Protein AF-A0A4U0PAS7-F1 (afdb_monomer_lite)

Sequence (75 aa):
MNSNTKFRQKSPTQRFLSILGLFMFLVYFTLGLLIIFWDKFPLEIDTRYRNMFGILLIVYSFMRFIRLFQKNFTH

pLDDT: mean 75.07, std 13.71, range [41.75, 91.56]

Organism: NCBI:txid2571155

Foldseek 3Di:
DDDPPPPPPVDVVLVVVLVVLVVVLVVLLVVLVCQLPVPDDPDPDPNVVSNVVSVCSNVVSVVSNVVSVVVSPPD

Structure (mmCIF, N/CA/C/O backbone):
data_AF-A0A4U0PAS7-F1
#
_entry.id   AF-A0A4U0PAS7-F1
#
loop_
_atom_site.group_PDB
_atom_site.id
_atom_site.type_symbol
_atom_site.label_atom_id
_atom_site.label_alt_id
_atom_site.label_comp_id
_atom_site.label_asym_id
_atom_site.label_entity_id
_atom_site.label_seq_id
_atom_site.pdbx_PDB_ins_code
_atom_site.Cartn_x
_atom_site.Cartn_y
_atom_site.Cartn_z
_atom_site.occupancy
_atom_site.B_iso_or_equiv
_atom_site.auth_seq_id
_atom_site.auth_comp_id
_atom_site.auth_asym_id
_atom_site.auth_atom_id
_atom_site.pdbx_PDB_model_num
ATOM 1 N N . MET A 1 1 ? -30.491 -2.948 42.673 1.00 41.75 1 MET A N 1
ATOM 2 C CA . MET A 1 1 ? -29.299 -3.757 42.330 1.00 41.75 1 MET A CA 1
ATOM 3 C C . MET A 1 1 ? -28.763 -3.284 40.981 1.00 41.75 1 MET A C 1
ATOM 5 O O . MET A 1 1 ? -29.533 -3.212 40.036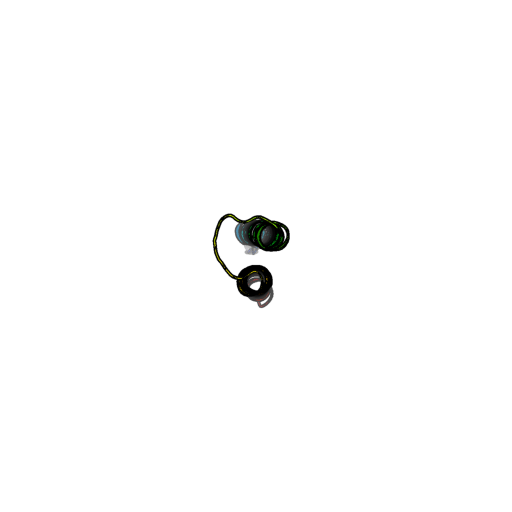 1.00 41.75 1 MET A O 1
ATOM 9 N N . ASN A 1 2 ? -27.491 -2.885 40.924 1.00 48.56 2 ASN A N 1
ATOM 10 C CA . ASN A 1 2 ? -26.841 -2.188 39.808 1.00 48.56 2 ASN A CA 1
ATOM 11 C C . ASN A 1 2 ? -26.572 -3.119 38.604 1.00 48.56 2 ASN A C 1
ATOM 13 O O . ASN A 1 2 ? -25.759 -4.042 38.697 1.00 48.56 2 ASN A O 1
ATOM 17 N N . SER A 1 3 ? -27.241 -2.877 37.474 1.00 52.91 3 SER A N 1
ATOM 18 C CA . SER A 1 3 ? -26.971 -3.544 36.200 1.00 52.91 3 SER A CA 1
ATOM 19 C C . SER A 1 3 ? -25.717 -2.942 35.567 1.00 52.91 3 SER A C 1
ATOM 21 O O . SER A 1 3 ? -25.776 -1.928 34.876 1.00 52.91 3 SER A O 1
ATOM 23 N N . ASN A 1 4 ? -24.579 -3.589 35.815 1.00 57.16 4 ASN A N 1
ATOM 24 C CA . ASN A 1 4 ? -23.300 -3.331 35.162 1.00 57.16 4 ASN A CA 1
ATOM 25 C C . ASN A 1 4 ? -23.417 -3.558 33.646 1.00 57.16 4 ASN A C 1
ATOM 27 O O . ASN A 1 4 ? -23.038 -4.607 33.122 1.00 57.16 4 ASN A O 1
ATOM 31 N N . THR A 1 5 ? -23.919 -2.564 32.919 1.00 55.03 5 THR A N 1
ATOM 32 C CA . THR A 1 5 ? -23.792 -2.488 31.469 1.00 55.03 5 THR A CA 1
ATOM 33 C C . THR A 1 5 ? -22.330 -2.199 31.165 1.00 55.03 5 THR A C 1
ATOM 35 O O . THR A 1 5 ? -21.922 -1.049 30.992 1.00 55.03 5 THR A O 1
ATOM 38 N N . LYS A 1 6 ? -21.510 -3.254 31.104 1.00 52.97 6 LYS A N 1
ATOM 39 C CA . LYS A 1 6 ? -20.254 -3.203 30.362 1.00 52.97 6 LYS A CA 1
ATOM 40 C C . LYS A 1 6 ? -20.638 -3.013 28.902 1.00 52.97 6 LYS A C 1
ATOM 42 O O . LYS A 1 6 ? -20.724 -3.970 28.137 1.00 52.97 6 LYS A O 1
ATOM 47 N N . PHE A 1 7 ? -20.885 -1.763 28.524 1.00 57.47 7 PHE A N 1
ATOM 48 C CA . PHE A 1 7 ? -20.703 -1.322 27.160 1.00 57.47 7 PHE A CA 1
ATOM 49 C C . PHE A 1 7 ? -19.267 -1.708 26.828 1.00 57.47 7 PHE A C 1
ATOM 51 O O . PHE A 1 7 ? -18.319 -1.007 27.179 1.00 57.47 7 PHE A O 1
ATOM 58 N N . ARG A 1 8 ? -19.094 -2.880 26.204 1.00 55.78 8 ARG A N 1
ATOM 59 C CA . ARG A 1 8 ? -17.928 -3.172 25.383 1.00 55.78 8 ARG A CA 1
ATOM 60 C C . ARG A 1 8 ? -17.993 -2.117 24.289 1.00 55.78 8 ARG A C 1
ATOM 62 O O . ARG A 1 8 ? -18.532 -2.361 23.214 1.00 55.78 8 ARG A O 1
ATOM 69 N N . GLN A 1 9 ? -17.538 -0.905 24.598 1.00 53.44 9 GLN A N 1
ATOM 70 C CA . GLN A 1 9 ? -17.157 0.055 23.590 1.00 53.44 9 GLN A CA 1
ATOM 71 C C . GLN A 1 9 ? -16.095 -0.699 22.804 1.00 53.44 9 GLN A C 1
ATOM 73 O O . GLN A 1 9 ? -14.965 -0.846 23.268 1.00 53.44 9 GLN A O 1
ATOM 78 N N . LYS A 1 10 ? -16.493 -1.298 21.671 1.00 49.16 10 LYS A N 1
ATOM 79 C CA . LYS A 1 10 ? -15.546 -1.708 20.638 1.00 49.16 10 LYS A CA 1
ATOM 80 C C . LYS A 1 10 ? -14.653 -0.493 20.488 1.00 49.16 10 LYS A C 1
ATOM 82 O O . LYS A 1 10 ? -15.175 0.577 20.168 1.00 49.16 10 LYS A O 1
ATOM 87 N N . SER A 1 11 ? -13.391 -0.625 20.894 1.00 61.75 11 SER A N 1
ATOM 88 C CA . SER A 1 11 ? -12.543 0.540 21.105 1.00 61.75 11 SER A CA 1
ATOM 89 C C . SER A 1 11 ? -12.610 1.404 19.841 1.00 61.75 11 SER A C 1
ATOM 91 O O . SER A 1 11 ? -12.520 0.860 18.733 1.00 61.75 11 SER A O 1
ATOM 93 N N . PRO A 1 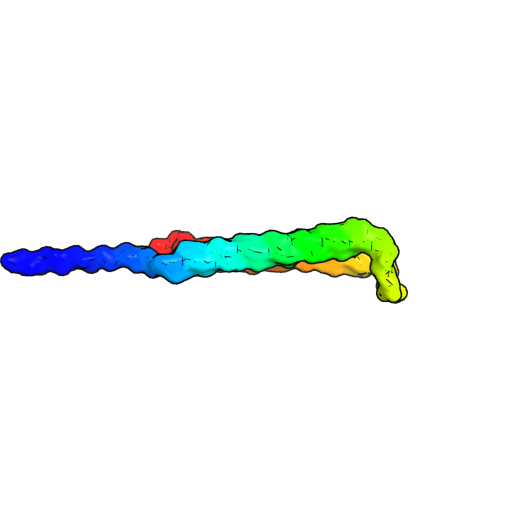12 ? -12.806 2.730 19.949 1.00 57.03 12 PRO A N 1
ATOM 94 C CA . PRO A 1 12 ? -12.734 3.625 18.790 1.00 57.03 12 PRO A CA 1
ATOM 95 C C . PRO A 1 12 ? -11.464 3.359 17.963 1.00 57.03 12 PRO A C 1
ATOM 97 O O . PRO A 1 12 ? -11.466 3.401 16.734 1.00 57.03 12 PRO A O 1
ATOM 100 N N . THR A 1 13 ? -10.406 2.953 18.663 1.00 61.47 13 THR A N 1
ATOM 101 C CA . THR A 1 13 ? -9.111 2.505 18.166 1.00 61.47 13 THR A CA 1
ATOM 102 C C . THR A 1 13 ? -9.190 1.349 17.164 1.00 61.47 13 THR A C 1
ATOM 104 O O . THR A 1 13 ? -8.460 1.378 16.182 1.00 61.47 13 THR A O 1
ATOM 107 N N . GLN A 1 14 ? -10.080 0.362 17.326 1.00 68.88 14 GLN A N 1
ATOM 108 C CA . GLN A 1 14 ? -10.214 -0.749 16.367 1.00 68.88 14 GLN A CA 1
ATOM 109 C C . GLN A 1 14 ? -10.699 -0.274 14.986 1.00 68.88 14 GLN A C 1
ATOM 111 O O . GLN A 1 14 ? -10.215 -0.728 13.944 1.00 68.88 14 GLN A O 1
ATOM 116 N N . ARG A 1 15 ? -11.636 0.684 14.974 1.00 71.88 15 ARG A N 1
ATOM 117 C CA . ARG A 1 15 ? -12.104 1.331 13.739 1.00 71.88 15 ARG A CA 1
ATOM 118 C C . ARG A 1 15 ? -11.015 2.228 13.147 1.00 71.88 15 ARG A C 1
ATOM 120 O O . ARG A 1 15 ? -10.803 2.203 11.938 1.00 71.88 15 ARG A O 1
ATOM 127 N N . PHE A 1 16 ? -10.272 2.937 13.995 1.00 78.69 16 PHE A N 1
ATOM 128 C CA . PHE A 1 16 ? -9.153 3.784 13.579 1.00 78.69 16 PHE A CA 1
ATOM 129 C C . PHE A 1 16 ? -8.009 2.984 12.936 1.00 78.69 16 PHE A C 1
ATOM 131 O O . PHE A 1 16 ? -7.513 3.360 11.877 1.00 78.69 16 PHE A O 1
ATOM 138 N N . LEU A 1 17 ? -7.641 1.833 13.512 1.00 77.31 17 LEU A N 1
ATOM 139 C CA . LEU A 1 17 ? -6.639 0.927 12.938 1.00 77.31 17 LEU A CA 1
ATOM 140 C C . LEU A 1 17 ? -7.072 0.371 11.581 1.00 77.31 17 LEU A C 1
ATOM 142 O O . LEU A 1 17 ? -6.224 0.153 10.720 1.00 77.31 17 LEU A O 1
ATOM 146 N N . SER A 1 18 ? -8.371 0.142 11.384 1.00 78.56 18 SER A N 1
ATOM 147 C CA . SER A 1 18 ? -8.891 -0.357 10.108 1.00 78.56 18 SER A CA 1
ATOM 148 C C . SER A 1 18 ? -8.758 0.693 9.003 1.00 78.56 18 SER A C 1
ATOM 150 O O . SER A 1 18 ? -8.281 0.376 7.916 1.00 78.56 18 SER A O 1
ATOM 152 N N . ILE A 1 19 ? -9.101 1.954 9.295 1.00 83.81 19 ILE A N 1
ATOM 153 C CA . ILE A 1 19 ? -8.947 3.074 8.352 1.00 83.81 19 ILE A CA 1
ATOM 154 C C . ILE A 1 19 ? -7.465 3.342 8.074 1.00 83.81 19 ILE A C 1
ATOM 156 O O . ILE A 1 19 ? -7.081 3.488 6.918 1.00 83.81 19 ILE A O 1
ATOM 160 N N . LEU A 1 20 ? -6.616 3.333 9.106 1.00 85.62 20 LEU A N 1
ATOM 161 C CA . LEU A 1 20 ? -5.168 3.483 8.947 1.00 85.62 20 LEU A CA 1
ATOM 162 C C . LEU A 1 20 ? -4.561 2.330 8.132 1.00 85.62 20 LEU A C 1
ATOM 164 O O . LEU A 1 20 ? -3.710 2.561 7.280 1.00 85.62 20 LEU A O 1
ATOM 168 N N . GLY A 1 21 ? -5.018 1.095 8.354 1.00 83.81 21 GLY A N 1
ATOM 169 C CA . GLY A 1 21 ? -4.605 -0.080 7.587 1.00 83.81 21 GLY A CA 1
ATOM 170 C C . GLY A 1 21 ? -5.019 -0.002 6.118 1.00 83.81 21 GLY A C 1
ATOM 171 O O . GLY A 1 21 ? -4.213 -0.322 5.247 1.00 83.81 21 GLY A O 1
ATOM 172 N N . LEU A 1 22 ? -6.236 0.477 5.836 1.00 84.56 22 LEU A N 1
ATOM 173 C CA . LEU A 1 22 ? -6.718 0.715 4.475 1.00 84.56 22 LEU A CA 1
ATOM 174 C C . LEU A 1 22 ? -5.956 1.857 3.793 1.00 84.56 22 LEU A C 1
ATOM 176 O O . LEU A 1 22 ? -5.573 1.732 2.636 1.00 84.56 22 LEU A O 1
ATOM 180 N N . PHE A 1 23 ? -5.693 2.946 4.514 1.00 89.81 23 PHE A N 1
ATOM 181 C CA . PHE A 1 23 ? -4.901 4.065 4.012 1.00 89.81 23 PHE A CA 1
ATOM 182 C C . PHE A 1 23 ? -3.474 3.624 3.677 1.00 89.81 23 PHE A C 1
ATOM 184 O O . PHE A 1 23 ? -2.995 3.874 2.575 1.00 89.81 23 PHE A O 1
ATOM 191 N N . MET A 1 24 ? -2.816 2.891 4.583 1.00 84.19 24 MET A N 1
ATOM 192 C CA . MET A 1 24 ? -1.492 2.325 4.323 1.00 84.19 24 MET A CA 1
ATOM 193 C C . MET A 1 24 ? -1.512 1.372 3.131 1.00 84.19 24 MET A C 1
ATOM 195 O O . MET A 1 24 ? -0.624 1.448 2.288 1.00 84.19 24 MET A O 1
ATOM 199 N N . PHE A 1 25 ? -2.528 0.512 3.025 1.00 88.06 25 PHE A N 1
ATOM 200 C CA . PHE A 1 25 ? -2.716 -0.341 1.856 1.00 88.06 25 PHE A CA 1
ATOM 201 C C . PHE A 1 25 ? -2.793 0.486 0.568 1.00 88.06 25 PHE A C 1
ATOM 203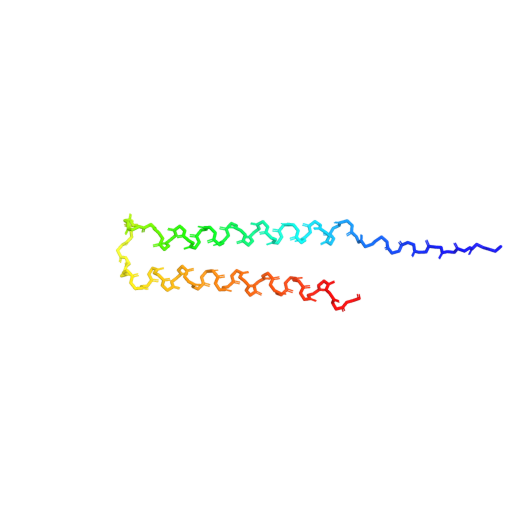 O O . PHE A 1 25 ? -2.076 0.180 -0.379 1.00 88.06 25 PHE A O 1
ATOM 210 N N . LEU A 1 26 ? -3.594 1.554 0.548 1.00 90.75 26 LEU A N 1
ATOM 211 C CA . LEU A 1 26 ? -3.750 2.423 -0.616 1.00 90.75 26 LEU A CA 1
ATOM 212 C C . LEU A 1 26 ? -2.429 3.098 -1.006 1.00 90.75 26 LEU A C 1
ATOM 214 O O . LEU A 1 26 ? -2.109 3.160 -2.190 1.00 90.75 26 LEU A O 1
ATOM 218 N N . VAL A 1 27 ? -1.640 3.544 -0.024 1.00 90.44 27 VAL A N 1
ATOM 219 C CA . VAL A 1 27 ? -0.302 4.118 -0.244 1.00 90.44 27 VAL A CA 1
ATOM 220 C C . VAL A 1 27 ? 0.653 3.091 -0.858 1.00 90.44 27 VAL A C 1
ATOM 222 O O . VAL A 1 27 ? 1.264 3.377 -1.882 1.00 90.44 27 VAL A O 1
ATOM 225 N N . TYR A 1 28 ? 0.773 1.880 -0.303 1.00 86.25 28 TYR A N 1
ATOM 226 C CA . TYR A 1 28 ? 1.651 0.860 -0.893 1.00 86.25 28 TYR A CA 1
ATOM 227 C C . TYR A 1 28 ? 1.136 0.343 -2.245 1.00 86.25 28 TYR A C 1
ATOM 229 O O . TYR A 1 28 ? 1.935 0.031 -3.127 1.00 86.25 28 TYR A O 1
ATOM 237 N N . PHE A 1 29 ? -0.184 0.276 -2.429 1.00 88.75 29 PHE A N 1
ATOM 238 C CA . PHE A 1 29 ? -0.811 -0.123 -3.685 1.00 88.75 29 PHE A CA 1
ATOM 239 C C . PHE A 1 29 ? -0.521 0.893 -4.787 1.00 88.75 29 PHE A C 1
ATOM 241 O O . PHE A 1 29 ? -0.015 0.523 -5.842 1.00 88.75 29 PHE A O 1
ATOM 248 N N . THR A 1 30 ? -0.775 2.178 -4.524 1.00 90.69 30 THR A N 1
ATOM 249 C CA . THR A 1 30 ? -0.464 3.266 -5.464 1.00 90.69 30 THR A CA 1
ATOM 250 C C . THR A 1 30 ? 1.029 3.378 -5.730 1.00 90.69 30 THR A C 1
ATOM 252 O O . THR A 1 30 ? 1.398 3.596 -6.877 1.00 90.69 30 THR A O 1
ATOM 255 N N . LEU A 1 31 ? 1.889 3.151 -4.733 1.00 89.31 31 L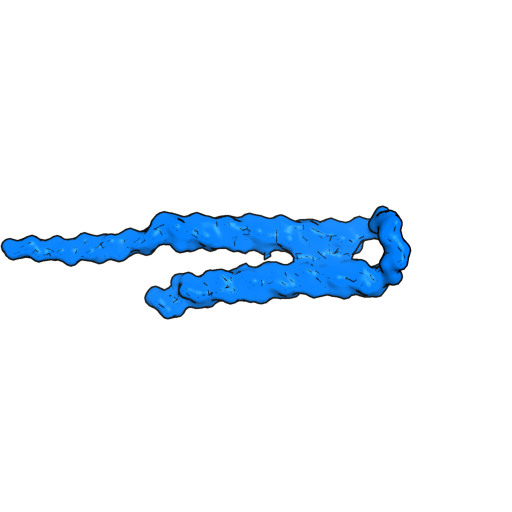EU A N 1
ATOM 256 C CA . LEU A 1 31 ? 3.339 3.128 -4.922 1.00 89.31 31 LEU A CA 1
ATOM 257 C C . LEU A 1 31 ? 3.787 1.961 -5.817 1.00 89.31 31 LEU A C 1
ATOM 259 O O . LEU A 1 31 ? 4.592 2.161 -6.719 1.00 89.31 31 LEU A O 1
ATOM 263 N N . GLY A 1 32 ? 3.239 0.759 -5.616 1.00 87.50 32 GLY A N 1
ATOM 264 C CA . GLY A 1 32 ? 3.498 -0.394 -6.483 1.00 87.50 32 GLY A CA 1
ATOM 265 C C . GLY A 1 32 ? 2.990 -0.177 -7.910 1.00 87.50 32 GLY A C 1
ATOM 266 O O . GLY A 1 32 ? 3.698 -0.486 -8.867 1.00 87.50 32 GLY A O 1
ATOM 267 N N . LEU A 1 33 ? 1.803 0.423 -8.056 1.00 88.69 33 LEU A N 1
ATOM 268 C CA . LEU A 1 33 ? 1.248 0.804 -9.354 1.00 88.69 33 LEU A CA 1
ATOM 269 C C . LEU A 1 33 ? 2.131 1.844 -10.045 1.00 88.69 33 LEU A C 1
ATOM 271 O O . LEU A 1 33 ? 2.436 1.676 -11.218 1.00 88.69 33 LEU A O 1
ATOM 275 N N . LEU A 1 34 ? 2.583 2.866 -9.307 1.00 88.56 34 LEU A N 1
ATOM 276 C CA . LEU A 1 34 ? 3.541 3.864 -9.774 1.00 88.56 34 LEU A CA 1
ATOM 277 C C . LEU A 1 34 ? 4.813 3.187 -10.261 1.00 88.56 34 LEU A C 1
ATOM 279 O O . LEU A 1 34 ? 5.203 3.439 -11.383 1.00 88.56 34 LEU A O 1
ATOM 283 N N . ILE A 1 35 ? 5.422 2.286 -9.490 1.00 83.19 35 ILE A N 1
ATOM 284 C CA . ILE A 1 35 ? 6.656 1.588 -9.892 1.00 83.19 35 ILE A CA 1
ATOM 285 C C . ILE A 1 35 ? 6.477 0.803 -11.204 1.00 83.19 35 ILE A C 1
ATOM 287 O O . ILE A 1 35 ? 7.395 0.775 -12.022 1.00 83.19 35 ILE A O 1
ATOM 291 N N . ILE A 1 36 ? 5.309 0.187 -11.418 1.00 81.50 36 ILE A N 1
ATOM 292 C CA . ILE A 1 36 ? 4.994 -0.551 -12.653 1.00 81.50 36 ILE A CA 1
ATOM 293 C C . ILE A 1 36 ? 4.719 0.411 -13.820 1.00 81.50 36 ILE A C 1
ATOM 295 O O . ILE A 1 36 ? 5.210 0.185 -14.923 1.00 81.50 36 ILE A O 1
ATOM 299 N N . PHE A 1 37 ? 3.956 1.483 -13.587 1.00 82.25 37 PHE A N 1
ATOM 300 C CA . PHE A 1 37 ? 3.609 2.488 -14.602 1.00 82.25 37 PHE A CA 1
ATOM 301 C C . PHE A 1 37 ? 4.751 3.458 -14.923 1.00 82.25 37 PHE A C 1
ATOM 303 O O . PHE A 1 37 ? 4.718 4.132 -15.952 1.00 82.25 37 PHE A O 1
ATOM 310 N N . TRP A 1 38 ? 5.754 3.565 -14.056 1.00 77.12 38 TRP A N 1
ATOM 311 C CA . TRP A 1 38 ? 6.879 4.472 -14.230 1.00 77.12 38 TRP A CA 1
ATOM 312 C C . TRP A 1 38 ? 7.874 3.873 -15.222 1.00 77.12 38 TRP A C 1
ATOM 314 O O . TRP A 1 38 ? 8.851 3.218 -14.861 1.00 77.12 38 TRP A O 1
ATOM 324 N N . ASP A 1 39 ? 7.607 4.119 -16.502 1.00 63.44 39 ASP A N 1
ATOM 325 C CA . ASP A 1 39 ? 8.326 3.533 -17.634 1.00 63.44 39 ASP A CA 1
ATOM 326 C C . ASP A 1 39 ? 9.837 3.862 -17.604 1.00 63.44 39 ASP A C 1
ATOM 328 O O . ASP A 1 39 ? 10.697 2.980 -17.697 1.00 63.44 39 ASP A O 1
ATOM 332 N N . LYS A 1 40 ? 10.170 5.127 -17.306 1.00 65.25 40 LYS A N 1
ATOM 333 C CA . LYS A 1 40 ? 11.542 5.659 -17.223 1.00 65.25 40 LYS A CA 1
ATOM 334 C C . LYS A 1 40 ?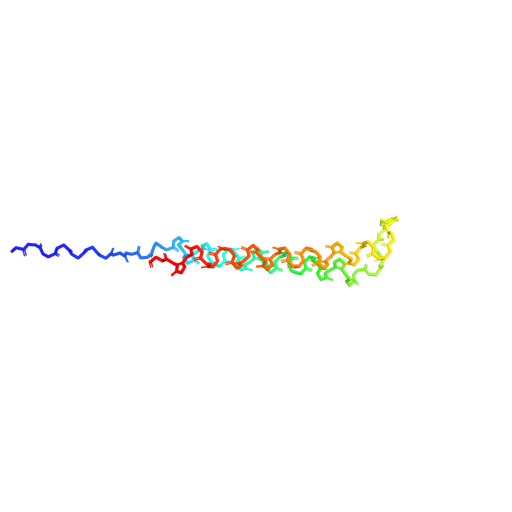 12.017 5.872 -15.784 1.00 65.25 40 LYS A C 1
ATOM 336 O O . LYS A 1 40 ? 12.289 7.001 -15.375 1.00 65.25 40 LYS A O 1
ATOM 341 N N . PHE A 1 41 ? 12.087 4.810 -14.988 1.00 65.62 41 PHE A N 1
ATOM 342 C CA . PHE A 1 41 ? 12.781 4.902 -13.704 1.00 65.62 41 PHE A CA 1
ATOM 343 C C . PHE A 1 41 ? 14.302 4.996 -13.956 1.00 65.62 41 PHE A C 1
ATOM 345 O O . PHE A 1 41 ? 14.825 4.137 -14.662 1.00 65.62 41 PHE A O 1
ATOM 352 N N . PRO A 1 42 ? 15.025 5.992 -13.411 1.00 62.50 42 PRO A N 1
ATOM 353 C CA . PRO A 1 42 ? 16.449 6.227 -13.694 1.00 62.50 42 PRO A CA 1
ATOM 354 C C . PRO A 1 42 ? 17.407 5.231 -13.010 1.00 62.50 42 PRO A C 1
ATOM 356 O O . PRO A 1 42 ? 18.597 5.501 -12.895 1.00 62.50 42 PRO A O 1
ATOM 359 N N . LEU A 1 43 ? 16.902 4.096 -12.524 1.00 66.44 43 LEU A N 1
ATOM 360 C CA . LEU A 1 43 ? 17.725 3.028 -11.963 1.00 66.44 43 LEU A CA 1
ATOM 361 C C . LEU A 1 43 ? 17.957 1.980 -13.055 1.00 66.44 43 LEU A C 1
ATOM 363 O O . LEU A 1 43 ? 16.986 1.500 -13.639 1.00 66.44 43 LEU A O 1
ATOM 367 N N . GLU A 1 44 ? 19.218 1.610 -13.301 1.00 68.81 44 GLU A N 1
ATOM 368 C CA . GLU A 1 44 ? 19.657 0.537 -14.217 1.00 68.81 44 GLU A CA 1
ATOM 369 C C . GLU A 1 44 ? 19.254 -0.860 -13.706 1.00 68.81 44 GLU A C 1
ATOM 371 O O . GLU A 1 44 ? 20.071 -1.756 -13.512 1.00 68.81 44 GLU A O 1
ATOM 376 N N . ILE A 1 45 ? 17.971 -1.053 -13.421 1.00 69.88 45 ILE A N 1
ATOM 377 C CA . ILE A 1 45 ? 17.409 -2.332 -13.011 1.00 69.88 45 ILE A CA 1
ATOM 378 C C . ILE A 1 45 ? 16.643 -2.877 -14.210 1.00 69.88 45 ILE A C 1
ATOM 380 O O . ILE A 1 45 ? 15.811 -2.173 -14.785 1.00 69.88 45 ILE A O 1
ATOM 384 N N . ASP A 1 46 ? 16.916 -4.133 -14.576 1.00 78.00 46 ASP A N 1
ATOM 385 C CA . ASP A 1 46 ? 16.213 -4.823 -15.660 1.00 78.00 46 ASP A CA 1
ATOM 386 C C . ASP A 1 46 ? 14.696 -4.673 -15.468 1.00 78.00 46 ASP A C 1
ATOM 388 O O . ASP A 1 46 ? 14.159 -4.869 -14.367 1.00 78.00 46 ASP A O 1
ATOM 392 N N . THR A 1 47 ? 13.993 -4.319 -16.543 1.00 74.19 47 THR A N 1
ATOM 393 C CA . THR A 1 47 ? 12.550 -4.043 -16.544 1.00 74.19 47 THR A CA 1
ATOM 394 C C . THR A 1 47 ? 11.753 -5.192 -15.920 1.00 74.19 47 THR A C 1
ATOM 396 O O . THR A 1 47 ? 10.739 -4.967 -15.253 1.00 74.19 47 THR A O 1
ATOM 399 N N . ARG A 1 48 ? 12.250 -6.431 -16.056 1.00 81.31 48 ARG A N 1
ATOM 400 C CA . ARG A 1 48 ? 11.676 -7.622 -15.416 1.00 81.31 48 ARG A CA 1
ATOM 401 C C . ARG A 1 48 ? 11.688 -7.550 -13.891 1.00 81.31 48 ARG A C 1
ATOM 403 O O . ARG A 1 48 ? 10.660 -7.814 -13.266 1.00 81.31 48 ARG A O 1
ATOM 410 N N . TYR A 1 49 ? 12.820 -7.183 -13.293 1.00 83.31 49 TYR A N 1
ATOM 411 C CA . TYR A 1 49 ? 12.947 -7.098 -11.837 1.00 83.31 49 TYR A CA 1
ATOM 412 C C . TYR A 1 49 ? 12.089 -5.970 -11.276 1.00 83.31 49 TYR A C 1
ATOM 414 O O . TYR A 1 49 ? 11.432 -6.174 -10.258 1.00 83.31 49 TYR A O 1
ATOM 422 N N . ARG A 1 50 ? 12.016 -4.822 -11.963 1.00 81.19 50 ARG A N 1
ATOM 423 C CA . ARG A 1 50 ? 11.161 -3.695 -11.554 1.00 81.19 50 ARG A CA 1
ATOM 424 C C . ARG A 1 50 ? 9.688 -4.100 -11.466 1.00 81.19 50 ARG A C 1
ATOM 426 O O . ARG A 1 50 ? 9.050 -3.867 -10.438 1.00 81.19 50 ARG A O 1
ATOM 433 N N . ASN A 1 51 ? 9.168 -4.766 -12.499 1.00 83.94 51 ASN A N 1
ATOM 434 C CA . ASN A 1 51 ? 7.782 -5.236 -12.505 1.00 83.94 51 ASN A CA 1
ATOM 435 C C . ASN A 1 51 ? 7.531 -6.303 -11.433 1.00 83.94 51 ASN A C 1
ATOM 437 O O . ASN A 1 51 ? 6.529 -6.220 -10.725 1.00 83.94 51 ASN A O 1
ATOM 441 N N . MET A 1 52 ? 8.446 -7.264 -11.252 1.00 88.38 52 MET A N 1
ATOM 442 C CA . MET A 1 52 ? 8.349 -8.243 -10.160 1.00 88.38 52 MET A CA 1
ATOM 443 C C . MET A 1 52 ? 8.312 -7.567 -8.791 1.00 88.38 52 MET A C 1
ATOM 445 O O . MET A 1 52 ? 7.505 -7.949 -7.948 1.00 88.38 52 MET A O 1
ATOM 449 N N . PHE A 1 53 ? 9.150 -6.553 -8.576 1.00 86.31 53 PHE A N 1
ATOM 450 C CA . PHE A 1 53 ? 9.210 -5.828 -7.314 1.00 86.31 53 PHE A CA 1
ATOM 451 C C . PHE A 1 53 ? 7.906 -5.073 -7.037 1.00 86.31 53 PHE A C 1
ATOM 453 O O . PHE A 1 53 ? 7.372 -5.162 -5.934 1.00 86.31 53 PHE A O 1
ATOM 460 N N . GLY A 1 54 ? 7.349 -4.398 -8.048 1.00 87.75 54 GLY A N 1
ATOM 461 C CA . GLY A 1 54 ? 6.048 -3.732 -7.949 1.00 87.75 54 GLY A CA 1
ATOM 462 C C . GLY A 1 54 ? 4.908 -4.709 -7.639 1.00 87.75 54 GLY A C 1
ATOM 463 O O . GLY A 1 54 ? 4.125 -4.471 -6.719 1.00 87.75 54 GLY A O 1
ATOM 464 N N . ILE A 1 55 ? 4.853 -5.848 -8.340 1.00 89.94 55 ILE A N 1
ATOM 465 C CA . ILE A 1 55 ? 3.849 -6.900 -8.103 1.00 89.94 55 ILE A CA 1
ATOM 466 C C . ILE A 1 55 ? 3.993 -7.477 -6.689 1.00 89.94 55 ILE A C 1
ATOM 468 O O . ILE A 1 55 ? 3.000 -7.600 -5.973 1.00 89.94 55 ILE A O 1
ATOM 472 N N . LEU A 1 56 ? 5.220 -7.784 -6.256 1.00 91.06 56 LEU A N 1
ATOM 473 C CA . LEU A 1 56 ? 5.507 -8.256 -4.899 1.00 91.06 56 LEU A CA 1
ATOM 474 C C . LEU A 1 56 ? 5.048 -7.246 -3.843 1.00 91.06 56 LEU A C 1
ATOM 476 O O . LEU A 1 56 ? 4.443 -7.647 -2.849 1.00 91.06 56 LEU A O 1
ATOM 480 N N 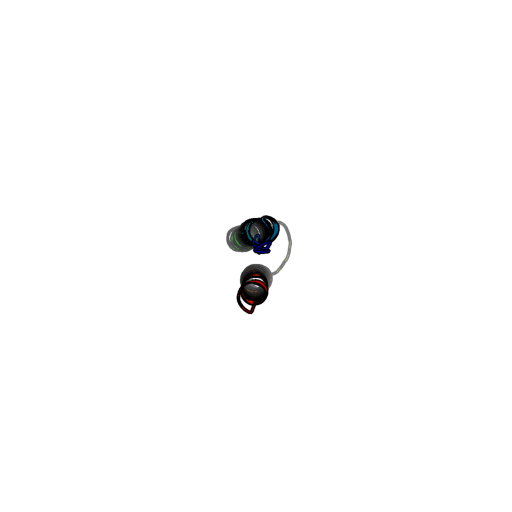. LEU A 1 57 ? 5.277 -5.949 -4.069 1.00 89.31 57 LEU A N 1
ATOM 481 C CA . LEU A 1 57 ? 4.840 -4.883 -3.167 1.00 89.31 57 LEU A CA 1
ATOM 482 C C . LEU A 1 57 ? 3.310 -4.865 -3.023 1.00 89.31 57 LEU A C 1
ATOM 484 O O . LEU A 1 57 ? 2.788 -4.782 -1.908 1.00 89.31 57 LEU A O 1
ATOM 488 N N . ILE A 1 58 ? 2.588 -4.993 -4.141 1.00 89.31 58 ILE A N 1
ATOM 489 C CA . ILE A 1 58 ? 1.119 -5.035 -4.176 1.00 89.31 58 ILE A CA 1
ATOM 490 C C . ILE A 1 58 ? 0.594 -6.273 -3.435 1.00 89.31 58 ILE A C 1
ATOM 492 O O . ILE A 1 58 ? -0.249 -6.146 -2.541 1.00 89.31 58 ILE A O 1
ATOM 496 N N . VAL A 1 59 ? 1.118 -7.463 -3.752 1.00 91.56 59 VAL A N 1
ATOM 497 C CA . VAL A 1 59 ? 0.716 -8.733 -3.117 1.00 91.56 59 VAL A CA 1
ATOM 498 C C . VAL A 1 59 ? 0.993 -8.704 -1.613 1.00 91.56 59 VAL A C 1
ATOM 500 O O . VAL A 1 59 ? 0.128 -9.058 -0.807 1.00 91.56 59 VAL A O 1
ATOM 503 N N . TYR A 1 60 ? 2.170 -8.224 -1.210 1.00 88.12 60 TYR A N 1
ATOM 504 C CA . TYR A 1 60 ? 2.546 -8.093 0.196 1.00 88.12 60 TYR A CA 1
ATOM 505 C C . TYR A 1 60 ? 1.618 -7.137 0.957 1.00 88.12 60 TYR A C 1
ATOM 507 O O . TYR A 1 60 ? 1.211 -7.425 2.088 1.00 88.12 60 TYR A O 1
ATOM 515 N N . SER A 1 61 ? 1.229 -6.027 0.324 1.00 86.25 61 SER A N 1
ATOM 516 C CA . SER A 1 61 ? 0.285 -5.057 0.891 1.00 86.25 61 SER A CA 1
ATOM 517 C C . SER A 1 61 ? -1.083 -5.686 1.146 1.00 86.25 61 SER A C 1
ATOM 519 O O . SER A 1 61 ? -1.648 -5.509 2.229 1.00 86.25 61 SER A O 1
ATOM 521 N N . PHE A 1 62 ? -1.572 -6.497 0.204 1.00 85.75 62 PHE A N 1
ATOM 522 C CA . PHE A 1 62 ? -2.801 -7.277 0.364 1.00 85.75 62 PHE A CA 1
ATOM 523 C C . PHE A 1 62 ? -2.699 -8.286 1.511 1.00 85.75 62 PHE A C 1
ATOM 525 O O . PHE A 1 62 ? -3.559 -8.315 2.391 1.00 85.75 62 PHE A O 1
ATOM 532 N N . MET A 1 63 ? -1.618 -9.070 1.564 1.00 86.62 63 MET A N 1
ATOM 533 C CA . MET A 1 63 ? -1.385 -10.020 2.659 1.00 86.62 63 MET A CA 1
ATOM 534 C C . MET A 1 63 ? -1.349 -9.337 4.032 1.00 86.62 63 MET A C 1
ATOM 536 O O . MET A 1 63 ? -1.802 -9.905 5.030 1.00 86.62 63 MET A O 1
ATOM 540 N N . ARG A 1 64 ? -0.794 -8.123 4.114 1.00 82.00 64 ARG A N 1
ATOM 541 C CA . ARG A 1 64 ? -0.754 -7.337 5.354 1.00 82.00 64 ARG A CA 1
ATOM 542 C C . ARG A 1 64 ? -2.142 -6.831 5.748 1.00 82.00 64 ARG A C 1
ATOM 544 O O . ARG A 1 64 ? -2.484 -6.890 6.929 1.00 82.00 64 ARG A O 1
ATOM 551 N N . PHE A 1 65 ? -2.941 -6.396 4.776 1.00 82.44 65 PHE A N 1
ATOM 552 C CA . PHE A 1 65 ? -4.319 -5.960 4.995 1.00 82.44 65 PHE A CA 1
ATOM 553 C C . PHE A 1 65 ? -5.215 -7.108 5.480 1.00 82.44 65 PHE A C 1
ATOM 555 O O . PHE A 1 65 ? -5.889 -6.970 6.500 1.00 82.44 65 PHE A O 1
ATOM 562 N N . ILE A 1 66 ? -5.148 -8.273 4.826 1.00 81.25 66 ILE A N 1
ATOM 563 C CA . ILE A 1 66 ? -5.919 -9.466 5.215 1.00 81.25 66 ILE A CA 1
ATOM 564 C C . ILE A 1 66 ? -5.564 -9.899 6.645 1.00 81.25 66 ILE A C 1
ATOM 566 O O . ILE A 1 66 ? -6.462 -10.162 7.446 1.00 81.25 66 ILE A O 1
ATOM 570 N N . ARG A 1 67 ? -4.271 -9.895 7.011 1.00 78.62 67 ARG A N 1
ATOM 571 C CA . ARG A 1 67 ? -3.826 -10.204 8.385 1.00 78.62 67 ARG A CA 1
ATOM 572 C C . ARG A 1 67 ? -4.372 -9.228 9.428 1.00 78.62 67 ARG A C 1
ATOM 574 O O . ARG A 1 67 ? -4.753 -9.657 10.517 1.00 78.62 67 ARG A O 1
ATOM 581 N N . LEU A 1 68 ? -4.411 -7.933 9.115 1.00 74.25 68 LEU A N 1
ATOM 582 C CA . LEU A 1 68 ? -5.033 -6.930 9.985 1.00 74.25 68 LEU A CA 1
ATOM 583 C C . LEU A 1 68 ? -6.540 -7.181 10.128 1.00 74.25 68 LEU A C 1
ATOM 585 O O . LEU A 1 68 ? -7.061 -7.093 11.236 1.00 74.25 68 LEU A O 1
ATOM 589 N N . PHE A 1 69 ? -7.235 -7.543 9.050 1.00 73.06 69 PHE A N 1
ATOM 590 C CA . PHE A 1 69 ? -8.678 -7.789 9.074 1.00 73.06 69 PHE A CA 1
ATOM 591 C C . PHE A 1 69 ? -9.049 -9.057 9.861 1.00 73.06 69 PHE A C 1
ATOM 593 O O . PHE A 1 69 ? -9.937 -9.012 10.711 1.00 73.06 69 PHE A O 1
ATOM 600 N N . GLN A 1 70 ? -8.316 -10.163 9.668 1.00 68.62 70 GLN A N 1
ATOM 601 C CA . GLN A 1 70 ? -8.551 -11.423 10.390 1.00 68.62 70 GLN A CA 1
ATOM 602 C C . GLN A 1 70 ? -8.367 -11.282 11.905 1.00 68.62 70 GLN A C 1
ATOM 604 O O . GLN A 1 70 ? -9.193 -11.774 12.669 1.00 68.62 70 GLN A O 1
ATOM 609 N N . LYS A 1 71 ? -7.336 -10.556 12.360 1.00 63.59 71 LYS A N 1
ATOM 610 C CA . LYS A 1 71 ? -7.125 -10.299 13.797 1.00 63.59 71 LYS A CA 1
ATOM 611 C C . LYS A 1 71 ? -8.282 -9.545 14.460 1.00 63.59 71 LYS A C 1
ATOM 613 O O . LYS A 1 71 ? -8.450 -9.651 15.669 1.00 63.59 71 LYS A O 1
ATOM 618 N N . ASN A 1 72 ? -9.051 -8.774 13.692 1.00 62.28 72 ASN A N 1
ATOM 619 C CA . ASN A 1 72 ? -10.163 -7.984 14.210 1.00 62.28 72 ASN A CA 1
ATOM 620 C C . ASN A 1 72 ? -11.513 -8.721 14.171 1.00 62.28 72 ASN A C 1
ATOM 622 O O . ASN A 1 72 ? -12.427 -8.293 14.873 1.00 62.28 72 ASN A O 1
ATOM 626 N N . PHE A 1 73 ? -11.649 -9.792 13.377 1.00 58.44 73 PHE A N 1
ATOM 627 C CA . PHE A 1 73 ? -12.920 -10.503 13.176 1.00 58.44 73 PHE A CA 1
ATOM 628 C C . PHE A 1 73 ? -13.074 -11.768 14.046 1.00 58.44 73 PHE A C 1
ATOM 630 O O . PHE A 1 73 ? -14.197 -12.191 14.296 1.00 58.44 73 PHE A O 1
ATOM 637 N N . THR A 1 74 ? -11.981 -12.352 14.552 1.00 53.16 74 THR A N 1
ATOM 638 C CA . THR A 1 74 ? -11.999 -13.588 15.373 1.00 53.16 74 THR A CA 1
ATOM 639 C C . THR A 1 74 ? -12.168 -13.321 16.883 1.00 53.16 74 THR A C 1
ATOM 641 O O . THR A 1 74 ? -11.502 -13.956 17.696 1.00 53.16 74 THR A O 1
ATOM 644 N N . HIS A 1 75 ? -13.016 -12.370 17.298 1.00 43.88 75 HIS A N 1
ATOM 645 C CA . HIS A 1 75 ? -13.233 -12.072 18.725 1.00 43.88 75 HIS A CA 1
ATOM 646 C C . HIS A 1 75 ? -14.675 -11.744 19.105 1.00 43.88 75 HIS A C 1
ATOM 648 O O . HIS A 1 75 ? -15.344 -11.007 18.348 1.00 43.88 75 HIS A O 1
#

Secondary structure (DSSP, 8-state):
-----------HHHHHHHHHHHHHHHHHHHHHHHHHH-TT-SS---HHHHHHHHHHHHHHHHHHHHHHHHHHH--

Radius of gyration: 19.5 Å; chains: 1; bounding box: 49×20×60 Å